Protein AF-A0AAU8J925-F1 (afdb_monomer)

pLDDT: mean 73.82, std 11.72, range [41.16, 91.88]

Radius of gyration: 17.24 Å; Cα contacts (8 Å, |Δi|>4): 30; chains: 1; bounding box: 30×29×45 Å

Sequence (78 aa):
MCLPPLPGDPEDAIANAVIFDGVCQIRLDDLLVSTRHASLSLVGWRIFGSLVRSILVRTGPSEVAMREAFHFRETGFL

Foldseek 3Di:
DWAADDPPDDPPDLIDDDDDPDDPDDDLVRPPPSPCPDDADPVRVVVVVVVVVVVVVPCDPSNVSVVVVVVCVVVVPD

Secondary structure (DSSP, 8-state):
-EEPPPTTS-TT---EE---SS-----GGGSTT-----PPPHHHHHHHHHHHHHHHTT--HHHHHHHHHHHHHHHS--

Solvent-accessible surface area (backbone atoms only — not comparable to full-atom values): 5105 Å² total; per-residue (Å²): 96,77,43,69,65,56,96,87,56,63,94,81,53,66,53,41,80,56,78,70,97,63,87,86,79,72,56,62,91,73,42,97,75,54,74,76,87,68,85,70,50,78,66,48,48,53,54,49,52,51,52,50,50,60,56,62,69,62,62,44,75,64,58,49,54,38,54,51,58,51,55,51,61,71,64,67,77,114

Structure (mmCIF, N/CA/C/O backbone):
data_AF-A0AAU8J925-F1
#
_entry.id   AF-A0AAU8J925-F1
#
loop_
_atom_site.group_PDB
_atom_site.id
_atom_site.type_symbol
_atom_site.label_atom_id
_atom_site.label_alt_id
_atom_site.label_comp_id
_atom_site.label_asym_id
_atom_site.label_entity_id
_atom_site.label_seq_id
_atom_site.pdbx_PDB_ins_code
_atom_site.Cartn_x
_atom_site.Cartn_y
_atom_site.Cartn_z
_atom_site.occupancy
_atom_site.B_iso_or_equiv
_atom_site.auth_seq_id
_atom_site.auth_comp_id
_atom_site.auth_asym_id
_atom_site.auth_atom_id
_atom_site.pdbx_PDB_model_num
ATOM 1 N N . MET A 1 1 ? -3.983 -4.741 -9.011 1.00 63.78 1 MET A N 1
ATOM 2 C CA . MET A 1 1 ? -2.978 -4.144 -8.093 1.00 63.78 1 MET A CA 1
ATOM 3 C C . MET A 1 1 ? -1.678 -4.015 -8.865 1.00 63.78 1 MET A C 1
ATOM 5 O O . MET A 1 1 ? -1.442 -4.866 -9.712 1.00 63.78 1 MET A O 1
ATOM 9 N N . CYS A 1 2 ? -0.873 -2.978 -8.635 1.00 71.31 2 CYS A N 1
ATOM 10 C CA . CYS A 1 2 ? 0.329 -2.731 -9.436 1.00 71.31 2 CYS A CA 1
ATOM 11 C C . CYS A 1 2 ? 1.567 -2.720 -8.542 1.00 71.31 2 CYS A C 1
ATOM 13 O O . CYS A 1 2 ? 1.529 -2.165 -7.442 1.00 71.31 2 CYS A O 1
ATOM 15 N N . LEU A 1 3 ? 2.633 -3.357 -9.009 1.00 81.75 3 LEU A N 1
ATOM 16 C CA . LEU A 1 3 ? 3.938 -3.365 -8.363 1.00 81.75 3 LEU A CA 1
ATOM 17 C C . LEU A 1 3 ? 4.902 -2.495 -9.178 1.00 81.75 3 LEU A C 1
ATOM 19 O O . LEU A 1 3 ? 4.742 -2.397 -10.397 1.00 81.75 3 LEU A O 1
ATOM 23 N N . PRO A 1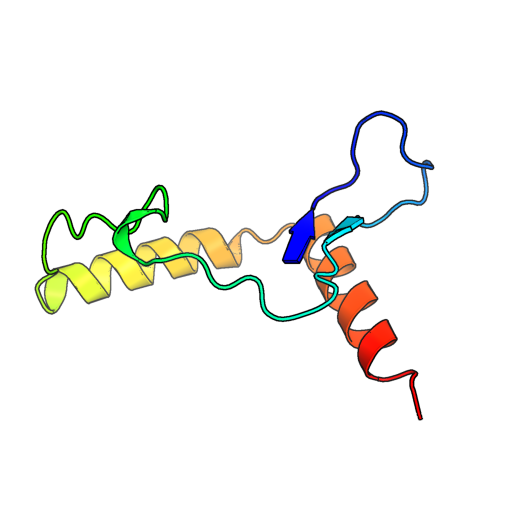 4 ? 5.900 -1.867 -8.537 1.00 83.31 4 PRO A N 1
ATOM 24 C CA . PRO A 1 4 ? 6.966 -1.194 -9.267 1.00 83.31 4 PRO A CA 1
ATOM 25 C C . PRO A 1 4 ? 7.769 -2.196 -10.121 1.00 83.31 4 PRO A C 1
ATOM 27 O O . PRO A 1 4 ? 7.618 -3.414 -9.948 1.00 83.31 4 PRO A O 1
ATOM 30 N N . PRO A 1 5 ? 8.637 -1.702 -11.020 1.00 88.19 5 PRO A N 1
ATOM 31 C CA . PRO A 1 5 ? 9.611 -2.541 -11.709 1.00 88.19 5 PRO A CA 1
ATOM 32 C C . PRO A 1 5 ? 10.460 -3.325 -10.702 1.00 88.19 5 PRO A C 1
ATOM 34 O O . PRO A 1 5 ? 10.912 -2.781 -9.687 1.00 88.19 5 PRO A O 1
ATOM 37 N N . LEU A 1 6 ? 10.628 -4.615 -10.958 1.00 88.81 6 LEU A N 1
ATOM 38 C CA . LEU A 1 6 ? 11.359 -5.560 -10.126 1.00 88.81 6 LEU A CA 1
ATOM 39 C C . LEU A 1 6 ? 12.773 -5.790 -10.688 1.00 88.81 6 LEU A C 1
ATOM 41 O O . LEU A 1 6 ? 13.027 -5.550 -11.870 1.00 88.81 6 LEU A O 1
ATOM 45 N N . PRO A 1 7 ? 13.726 -6.267 -9.865 1.00 90.81 7 PRO A N 1
ATOM 46 C CA . PRO A 1 7 ? 15.055 -6.617 -10.355 1.00 90.81 7 PRO A CA 1
ATOM 47 C C . PRO A 1 7 ? 14.980 -7.674 -11.467 1.00 90.81 7 PRO A C 1
ATOM 49 O O . PRO A 1 7 ? 14.487 -8.777 -11.236 1.00 90.81 7 PRO A O 1
ATOM 52 N N . GLY A 1 8 ? 15.505 -7.345 -12.650 1.00 90.44 8 GLY A N 1
ATOM 53 C CA . GLY A 1 8 ? 15.496 -8.224 -13.826 1.00 90.44 8 GLY A CA 1
ATOM 54 C C . GLY A 1 8 ? 14.413 -7.905 -14.860 1.00 90.44 8 GLY A C 1
ATOM 55 O O . GLY A 1 8 ? 14.411 -8.533 -15.918 1.00 90.44 8 GLY A O 1
ATOM 56 N N . ASP A 1 9 ? 13.541 -6.932 -14.592 1.00 90.44 9 ASP A N 1
ATOM 57 C CA . ASP A 1 9 ? 12.604 -6.429 -15.595 1.00 90.44 9 ASP A CA 1
ATOM 58 C C . ASP A 1 9 ? 13.333 -5.677 -16.729 1.00 90.44 9 ASP A C 1
ATOM 60 O O . ASP A 1 9 ? 14.431 -5.147 -16.519 1.00 90.44 9 ASP A O 1
ATOM 64 N N . PRO A 1 10 ? 12.729 -5.606 -17.931 1.00 90.81 10 PRO A N 1
ATOM 65 C CA . PRO A 1 10 ? 13.201 -4.743 -19.012 1.00 90.81 10 PRO A CA 1
ATOM 66 C C . PRO A 1 10 ? 13.389 -3.287 -18.557 1.00 90.81 10 PRO A C 1
ATOM 68 O O . PRO A 1 10 ? 12.625 -2.791 -17.732 1.00 90.81 10 PRO A O 1
ATOM 71 N N . GLU A 1 11 ? 14.375 -2.576 -19.116 1.00 87.38 11 GLU A N 1
ATOM 72 C CA . GLU A 1 11 ? 14.669 -1.181 -18.730 1.00 87.38 11 GLU A CA 1
ATOM 73 C C . GLU A 1 11 ? 13.504 -0.210 -18.995 1.00 87.38 11 GLU A C 1
ATOM 75 O O . GLU A 1 11 ? 13.415 0.842 -18.364 1.00 87.38 11 GLU A O 1
ATOM 80 N N . ASP A 1 12 ? 12.601 -0.562 -19.908 1.00 88.88 12 ASP A N 1
ATOM 81 C CA . ASP A 1 12 ? 11.394 0.190 -20.248 1.00 88.88 12 ASP A CA 1
ATOM 82 C C . ASP A 1 12 ? 10.153 -0.247 -19.447 1.00 88.88 12 ASP A C 1
ATOM 84 O O . ASP A 1 12 ? 9.063 0.300 -19.643 1.00 88.88 12 ASP A O 1
ATOM 88 N N . ALA A 1 13 ? 10.288 -1.204 -18.523 1.00 87.19 13 ALA A N 1
ATOM 89 C CA . ALA A 1 13 ? 9.188 -1.632 -17.672 1.00 87.19 13 ALA A CA 1
ATOM 90 C C . ALA A 1 13 ? 8.763 -0.495 -16.731 1.00 87.19 13 ALA A C 1
ATOM 92 O O . ALA A 1 13 ? 9.507 -0.061 -15.854 1.00 87.19 13 ALA A O 1
ATOM 93 N N . ILE A 1 14 ? 7.526 -0.023 -16.897 1.00 85.75 14 ILE A N 1
ATOM 94 C CA . ILE A 1 14 ? 6.959 1.056 -16.075 1.00 85.75 14 ILE A CA 1
ATOM 95 C C . ILE A 1 14 ? 6.417 0.500 -14.752 1.00 85.75 14 ILE A C 1
ATOM 97 O O . ILE A 1 14 ? 6.585 1.112 -13.697 1.00 85.75 14 ILE A O 1
ATOM 101 N N . ALA A 1 15 ? 5.743 -0.651 -14.804 1.00 85.50 15 ALA A N 1
ATOM 102 C CA . ALA A 1 15 ? 5.147 -1.317 -13.653 1.00 85.50 15 ALA A CA 1
ATOM 103 C C . ALA A 1 15 ? 4.704 -2.742 -13.999 1.00 85.50 15 ALA A C 1
ATOM 105 O O . ALA A 1 15 ? 4.403 -3.056 -15.152 1.00 85.50 15 ALA A O 1
ATOM 106 N N . ASN A 1 16 ? 4.557 -3.570 -12.969 1.00 83.19 16 ASN A N 1
ATOM 107 C CA . ASN A 1 16 ? 4.017 -4.918 -13.073 1.00 83.19 16 ASN A CA 1
ATOM 108 C C . ASN A 1 16 ? 2.542 -4.948 -12.676 1.00 83.19 16 ASN A C 1
ATOM 110 O O . ASN A 1 16 ? 2.148 -4.447 -11.619 1.00 83.19 16 ASN A O 1
ATOM 114 N N . ALA A 1 17 ? 1.718 -5.573 -13.513 1.00 81.81 17 ALA A N 1
ATOM 115 C CA . ALA A 1 17 ? 0.300 -5.762 -13.245 1.00 81.81 17 ALA A CA 1
ATOM 116 C C . ALA A 1 17 ? 0.076 -7.080 -12.497 1.00 81.81 17 ALA A C 1
ATOM 118 O O . ALA A 1 17 ? 0.345 -8.153 -13.033 1.00 81.81 17 ALA A O 1
ATOM 119 N N . VAL A 1 18 ? -0.471 -7.014 -11.285 1.00 76.44 18 VAL A N 1
ATOM 120 C CA . VAL A 1 18 ? -0.993 -8.199 -10.597 1.00 76.44 18 VAL A CA 1
ATOM 121 C C . VAL A 1 18 ? -2.436 -8.386 -11.044 1.00 76.44 18 VAL A C 1
ATOM 123 O O . VAL A 1 18 ? -3.340 -7.672 -10.586 1.00 76.44 18 VAL A O 1
ATOM 126 N N . ILE A 1 19 ? -2.617 -9.319 -11.976 1.00 74.94 19 ILE A N 1
ATOM 127 C CA . ILE A 1 19 ? -3.914 -9.743 -12.499 1.00 74.94 19 ILE A CA 1
ATOM 128 C C . ILE A 1 19 ? -4.321 -11.001 -11.738 1.00 74.94 19 ILE A C 1
ATOM 130 O O . ILE A 1 19 ? -3.595 -11.992 -11.731 1.00 74.94 19 ILE A O 1
ATOM 134 N N . PHE A 1 20 ? -5.478 -10.949 -11.085 1.00 71.25 20 PHE A N 1
ATOM 135 C CA . PHE A 1 20 ? -6.080 -12.124 -10.470 1.00 71.25 20 PHE A CA 1
ATOM 136 C C . PHE A 1 20 ? -7.027 -12.758 -11.485 1.00 71.25 20 PHE A C 1
ATOM 138 O O . PHE A 1 20 ? -7.949 -12.098 -11.961 1.00 71.25 20 PHE A O 1
ATOM 145 N N . ASP A 1 21 ? -6.799 -14.025 -11.819 1.00 70.56 21 ASP A N 1
ATOM 146 C CA . ASP A 1 21 ? -7.708 -14.805 -12.660 1.00 70.56 21 ASP A CA 1
ATOM 147 C C . ASP A 1 21 ? -8.882 -15.321 -11.810 1.00 70.56 21 ASP A C 1
ATOM 149 O O . ASP A 1 21 ? -8.923 -16.473 -11.380 1.00 70.56 21 ASP A O 1
ATOM 153 N N . GLY A 1 22 ? -9.789 -14.405 -11.453 1.00 67.25 22 GLY A N 1
ATOM 154 C CA . GLY A 1 22 ? -10.976 -14.682 -10.641 1.00 67.25 22 GLY A CA 1
ATOM 155 C C . GLY A 1 22 ? -11.037 -13.924 -9.310 1.00 67.25 22 GLY A C 1
ATOM 156 O O . GLY A 1 22 ? -10.296 -12.973 -9.054 1.00 67.25 22 GLY A O 1
ATOM 157 N N . VAL A 1 23 ? -11.975 -14.329 -8.447 1.00 65.31 23 VAL A N 1
ATOM 158 C CA . VAL A 1 23 ? -12.193 -13.699 -7.137 1.00 65.31 23 VAL A CA 1
ATOM 159 C C . VAL A 1 23 ? -11.175 -14.245 -6.139 1.00 65.31 23 VAL A C 1
ATOM 161 O O . VAL A 1 23 ? -11.323 -15.347 -5.617 1.00 65.31 23 VAL A O 1
ATOM 164 N N . CYS A 1 24 ? -10.149 -13.453 -5.832 1.00 63.34 24 CYS A N 1
ATOM 165 C CA . CYS A 1 24 ? -9.279 -13.716 -4.689 1.00 63.34 24 CYS A CA 1
ATOM 166 C C . CYS A 1 24 ? -10.025 -13.326 -3.402 1.00 63.34 24 CYS A C 1
ATOM 168 O O . CYS A 1 24 ? -9.967 -12.182 -2.948 1.00 63.34 24 CYS A O 1
ATOM 170 N N . GLN A 1 25 ? -10.804 -14.262 -2.857 1.00 63.66 25 GLN A N 1
ATOM 171 C CA . GLN A 1 25 ? -11.546 -14.063 -1.618 1.00 63.66 25 GLN A CA 1
ATOM 172 C C . GLN A 1 25 ? -10.689 -14.540 -0.445 1.00 63.66 25 GLN A C 1
ATOM 174 O O . GLN A 1 25 ? -10.565 -15.734 -0.189 1.00 63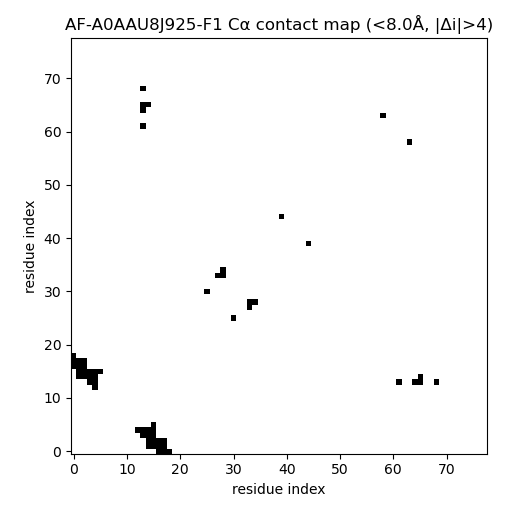.66 25 GLN A O 1
ATOM 179 N N . ILE A 1 26 ? -10.081 -13.599 0.268 1.00 70.88 26 ILE A N 1
ATOM 180 C CA . ILE A 1 26 ? -9.446 -13.880 1.554 1.00 70.88 26 ILE A CA 1
ATOM 181 C C . ILE A 1 26 ? -10.497 -13.726 2.652 1.00 70.88 26 ILE A C 1
ATOM 183 O O . ILE A 1 26 ? -11.303 -12.787 2.622 1.00 70.88 26 ILE A O 1
ATOM 187 N N . ARG A 1 27 ? -10.531 -14.645 3.622 1.00 64.50 27 ARG A N 1
ATOM 188 C CA . ARG A 1 27 ? -11.345 -14.415 4.819 1.00 64.50 27 ARG A CA 1
ATOM 189 C C . ARG A 1 27 ? -10.776 -13.196 5.528 1.00 64.50 27 ARG A C 1
ATOM 191 O O . ARG A 1 27 ? -9.563 -13.029 5.580 1.00 64.50 27 ARG A O 1
ATOM 198 N N . LEU A 1 28 ? -11.642 -12.358 6.096 1.00 63.12 28 LEU A N 1
ATOM 199 C CA . LEU A 1 28 ? -11.190 -11.207 6.879 1.00 63.12 28 LEU A CA 1
ATOM 200 C C . LEU A 1 28 ? -10.161 -11.641 7.928 1.00 63.12 28 LEU A C 1
ATOM 202 O O . LEU A 1 28 ? -9.102 -11.040 7.989 1.00 63.12 28 LEU A O 1
ATOM 206 N N . ASP A 1 29 ? -10.402 -12.742 8.638 1.00 70.38 29 ASP A N 1
ATOM 207 C CA . ASP A 1 29 ? -9.492 -13.290 9.657 1.00 70.38 29 ASP A CA 1
ATOM 208 C C . ASP A 1 29 ? -8.079 -13.633 9.134 1.00 70.38 29 ASP A C 1
ATOM 210 O O . ASP A 1 29 ? -7.125 -13.604 9.906 1.00 70.38 29 ASP A O 1
ATOM 214 N N . ASP A 1 30 ? -7.933 -13.910 7.833 1.00 67.94 30 ASP A N 1
ATOM 215 C CA . ASP A 1 30 ? -6.666 -14.303 7.198 1.00 67.94 30 ASP A CA 1
ATOM 216 C C . ASP A 1 30 ? -5.912 -13.106 6.586 1.00 67.94 30 ASP A C 1
ATOM 218 O O . ASP A 1 30 ? -4.764 -13.225 6.152 1.00 67.94 30 ASP A O 1
ATOM 222 N N . LEU A 1 31 ? -6.535 -11.925 6.538 1.00 71.94 31 LEU A N 1
ATOM 223 C CA . LEU A 1 31 ? -5.880 -10.710 6.070 1.00 71.94 31 LEU A CA 1
AT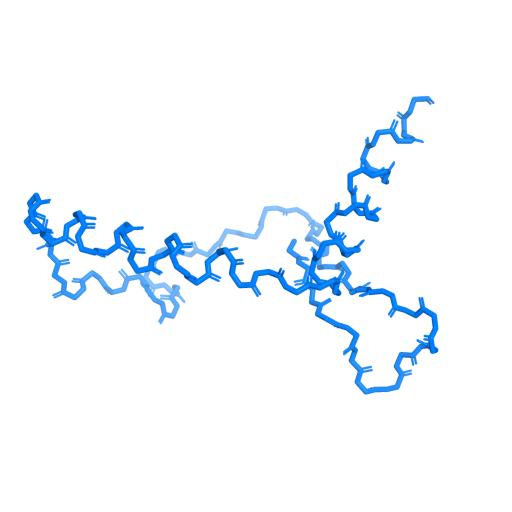OM 224 C C . LEU A 1 31 ? -4.885 -10.236 7.143 1.00 71.94 31 LEU A C 1
ATOM 226 O O . LEU A 1 31 ? -5.286 -9.863 8.239 1.00 71.94 31 LEU A O 1
ATOM 230 N N . LEU A 1 32 ? -3.596 -10.147 6.798 1.00 59.03 32 LEU A N 1
ATOM 231 C CA . LEU A 1 32 ? -2.482 -9.718 7.673 1.00 59.03 32 LEU A CA 1
ATOM 232 C C . LEU A 1 32 ? -2.651 -8.333 8.353 1.00 59.03 32 LEU A C 1
ATOM 234 O O . LEU A 1 32 ? -1.791 -7.919 9.125 1.00 59.03 32 LEU A O 1
ATOM 238 N N . VAL A 1 33 ? -3.746 -7.612 8.080 1.00 58.59 33 VAL A N 1
ATOM 239 C CA . VAL A 1 33 ? -4.080 -6.282 8.622 1.00 58.59 33 VAL A CA 1
ATOM 240 C C . VAL A 1 33 ? -5.560 -6.170 9.051 1.00 58.59 33 VAL A C 1
ATOM 242 O O . VAL A 1 33 ? -6.043 -5.071 9.322 1.00 58.59 33 VAL A O 1
ATOM 245 N N . SER A 1 34 ? -6.329 -7.265 9.094 1.00 56.78 34 SER A N 1
ATOM 246 C CA . SER A 1 34 ? -7.757 -7.210 9.472 1.00 56.78 34 SER A CA 1
ATOM 247 C C . SER A 1 34 ? -8.009 -7.047 10.960 1.00 56.78 34 SER A C 1
ATOM 249 O O . SER A 1 34 ? -9.140 -6.742 11.354 1.00 56.78 34 SER A O 1
ATOM 251 N N . THR A 1 35 ? -6.993 -7.237 11.800 1.00 61.25 35 THR A N 1
ATOM 252 C CA . THR A 1 35 ? -7.110 -6.979 13.229 1.00 61.25 35 THR A CA 1
ATOM 253 C C . THR A 1 35 ? -7.440 -5.512 13.446 1.00 61.25 35 THR A C 1
ATOM 255 O O . THR A 1 35 ? -6.599 -4.618 13.343 1.00 61.25 35 THR A O 1
ATOM 258 N N . ARG A 1 36 ? -8.705 -5.248 13.776 1.00 62.75 36 ARG A N 1
ATOM 259 C CA . ARG A 1 36 ? -9.165 -3.926 14.183 1.00 62.75 36 ARG A CA 1
ATOM 260 C C . ARG A 1 36 ? -8.581 -3.607 15.558 1.00 62.75 36 ARG A C 1
ATOM 262 O O . ARG A 1 36 ? -9.203 -3.887 16.575 1.00 62.75 36 ARG A O 1
ATOM 269 N N . HIS A 1 37 ? -7.390 -3.014 15.583 1.00 68.00 37 HIS A N 1
ATOM 270 C CA . HIS A 1 37 ? -6.693 -2.683 16.829 1.00 68.00 37 HIS A CA 1
ATOM 271 C C . HIS A 1 37 ? -7.455 -1.656 17.684 1.00 68.00 37 HIS 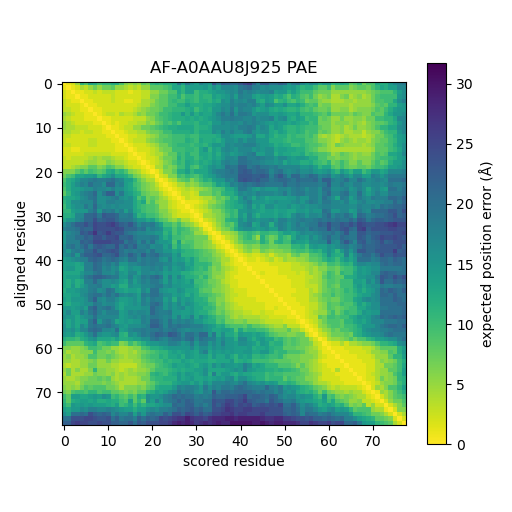A C 1
ATOM 273 O O . HIS A 1 37 ? -7.439 -1.748 18.907 1.00 68.00 37 HIS A O 1
ATOM 279 N N . ALA A 1 38 ? -8.149 -0.700 17.056 1.00 66.19 38 ALA A N 1
ATOM 280 C CA . ALA A 1 38 ? -9.041 0.243 17.729 1.00 66.19 38 ALA A CA 1
ATOM 281 C C . ALA A 1 38 ? -9.993 0.924 16.731 1.00 66.19 38 ALA A C 1
ATOM 283 O O . ALA A 1 38 ? -9.703 1.023 15.537 1.00 66.19 38 ALA A O 1
ATOM 284 N N . SER A 1 39 ? -11.119 1.443 17.227 1.00 74.81 39 SER A N 1
ATOM 285 C CA . SER A 1 39 ? -11.955 2.390 16.480 1.00 74.81 39 SER A CA 1
ATOM 286 C C . SER A 1 39 ? -11.424 3.807 16.685 1.00 74.81 39 SER A C 1
ATOM 288 O O . SER A 1 39 ? -11.234 4.240 17.820 1.00 74.81 39 SER A O 1
ATOM 290 N N . LEU A 1 40 ? -11.206 4.549 15.598 1.00 76.62 40 LEU A N 1
ATOM 291 C CA . LEU A 1 40 ? -10.831 5.959 15.689 1.00 76.62 40 LEU A CA 1
ATOM 292 C C . LEU A 1 40 ? -12.051 6.809 16.060 1.00 76.62 40 LEU A C 1
ATOM 294 O O . LEU A 1 40 ? -13.139 6.642 15.505 1.00 76.62 40 LEU A O 1
ATOM 298 N N . SER A 1 41 ? -11.852 7.761 16.972 1.00 85.81 41 SER A N 1
ATOM 299 C CA . SER A 1 41 ? -12.813 8.842 17.198 1.00 85.81 41 SER A CA 1
ATOM 300 C C . SER A 1 41 ? -12.932 9.721 15.947 1.00 85.81 41 SER A C 1
ATOM 302 O O . SER A 1 41 ? -12.096 9.660 15.044 1.00 85.81 41 SER A O 1
ATOM 304 N N . LEU A 1 42 ? -13.933 10.604 15.897 1.00 85.50 42 LEU A N 1
ATOM 305 C CA . LEU A 1 42 ? -14.078 11.567 14.797 1.00 85.50 42 LEU A CA 1
ATOM 306 C C . LEU A 1 42 ? -12.802 12.408 14.583 1.00 85.50 42 LEU A C 1
ATOM 308 O O . LEU A 1 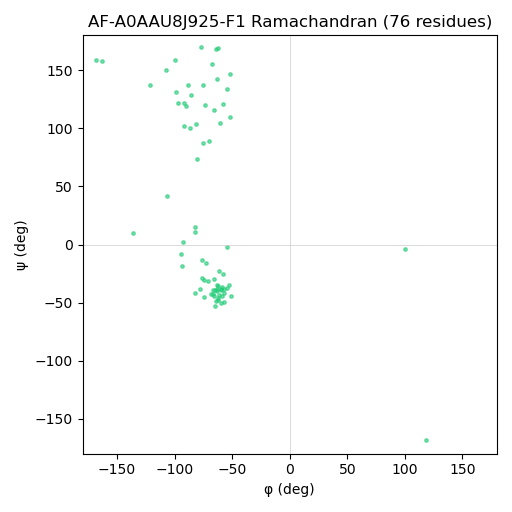42 ? -12.422 12.692 13.449 1.00 85.50 42 LEU A O 1
ATOM 312 N N . V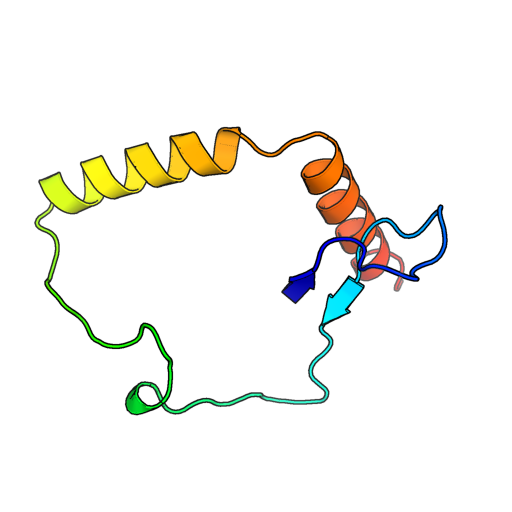AL A 1 43 ? -12.117 12.788 15.667 1.00 91.88 43 VAL A N 1
ATOM 313 C CA . VAL A 1 43 ? -10.826 13.495 15.602 1.00 91.88 43 VAL A CA 1
ATOM 314 C C . VAL A 1 43 ? -9.729 12.575 15.063 1.00 91.88 43 VAL A C 1
ATOM 316 O O . VAL A 1 43 ? -8.971 12.990 14.188 1.00 91.88 43 VAL A O 1
ATOM 319 N N . GLY A 1 44 ? -9.686 11.317 15.512 1.00 85.94 44 GLY A N 1
ATOM 320 C CA . GLY A 1 44 ? -8.749 10.313 15.004 1.00 85.94 44 GLY A CA 1
ATOM 321 C C . GLY A 1 44 ? -8.874 10.101 13.493 1.00 85.94 44 GLY A C 1
ATOM 322 O O . GLY A 1 44 ? -7.865 10.080 12.793 1.00 85.94 44 GLY A O 1
ATOM 323 N N . TRP A 1 45 ? -10.102 10.057 12.970 1.00 89.94 45 TRP A N 1
ATOM 324 C CA . TRP A 1 45 ? -10.354 9.975 11.529 1.00 89.94 45 TRP A CA 1
ATOM 325 C C . TRP A 1 45 ? -9.852 11.195 10.757 1.00 89.94 45 TRP A C 1
ATOM 327 O O . TRP A 1 45 ? -9.307 11.043 9.666 1.00 89.94 45 TRP A O 1
ATOM 337 N N . ARG A 1 46 ? -9.988 12.402 11.316 1.00 87.81 46 ARG A N 1
ATOM 338 C CA . ARG A 1 46 ? -9.471 13.627 10.682 1.00 87.81 46 ARG A CA 1
ATOM 339 C C . ARG A 1 46 ? -7.946 13.637 10.615 1.00 87.81 46 ARG A C 1
ATOM 341 O O . ARG A 1 46 ? -7.393 13.985 9.575 1.00 87.81 46 ARG A O 1
ATOM 348 N N . ILE A 1 47 ? -7.277 13.228 11.693 1.00 85.56 47 ILE A N 1
ATOM 349 C CA . ILE A 1 47 ? -5.811 13.124 11.737 1.00 85.56 47 ILE A CA 1
ATOM 350 C C . ILE A 1 47 ? -5.334 12.065 10.740 1.00 85.56 47 ILE A C 1
ATOM 352 O O . ILE A 1 47 ? -4.462 12.347 9.921 1.00 85.56 47 ILE A O 1
ATOM 356 N N . PHE A 1 48 ? -5.952 10.882 10.754 1.00 84.94 48 PHE A N 1
ATOM 357 C CA . PHE A 1 48 ? -5.644 9.810 9.811 1.00 84.94 48 PHE A CA 1
ATOM 358 C C . PHE A 1 48 ? -5.827 10.259 8.356 1.00 84.94 48 PHE A C 1
ATOM 360 O O . PHE A 1 48 ? -4.913 10.114 7.551 1.00 84.94 48 PHE A O 1
ATOM 367 N N . GLY A 1 49 ? -6.964 10.880 8.026 1.00 83.81 49 GLY A N 1
ATOM 368 C CA . GLY A 1 49 ? -7.221 11.399 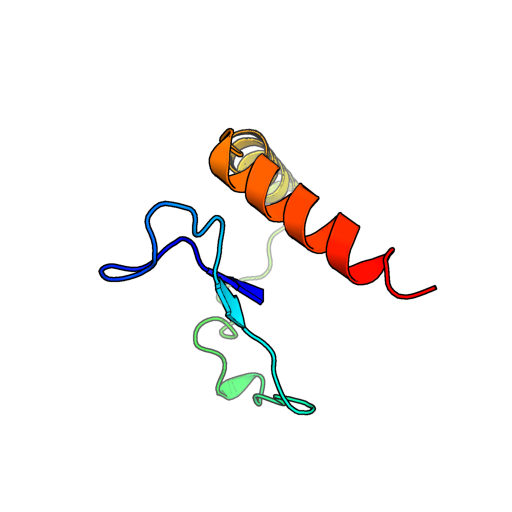6.682 1.00 83.81 49 GLY A CA 1
ATOM 369 C C . GLY A 1 49 ? -6.204 12.456 6.242 1.00 83.81 49 GLY A C 1
ATOM 370 O O . GLY A 1 49 ? -5.770 12.443 5.092 1.00 83.81 49 GLY A O 1
ATOM 371 N N . SER A 1 50 ? -5.772 13.331 7.156 1.00 83.50 50 SER A N 1
ATOM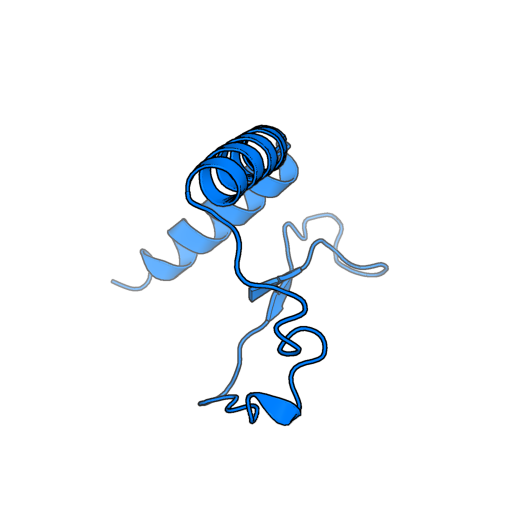 372 C CA . SER A 1 50 ? -4.711 14.311 6.890 1.00 83.50 50 SER A CA 1
ATOM 373 C C . SER A 1 50 ? -3.377 13.630 6.561 1.00 83.50 50 SER A C 1
ATOM 375 O O . SER A 1 50 ? -2.764 13.944 5.542 1.00 83.50 50 SER A O 1
ATOM 377 N N . LEU A 1 51 ? -2.970 12.636 7.360 1.00 81.75 51 LEU A N 1
ATOM 378 C CA . LEU A 1 51 ? -1.742 11.864 7.134 1.00 81.75 51 LEU A CA 1
ATOM 379 C C . LEU A 1 51 ? -1.779 11.103 5.805 1.00 81.75 51 LEU A C 1
ATOM 381 O O . LEU A 1 51 ? -0.825 11.167 5.031 1.00 81.75 51 LEU A O 1
ATOM 385 N N . VAL A 1 52 ? -2.895 10.433 5.509 1.00 81.31 52 VAL A N 1
ATOM 386 C CA . VAL A 1 52 ? -3.100 9.730 4.236 1.00 81.31 52 VAL A CA 1
ATOM 387 C C . VAL A 1 52 ? -2.993 10.702 3.066 1.00 81.31 52 VAL A C 1
ATOM 389 O O . VAL A 1 52 ? -2.295 10.409 2.100 1.00 81.31 52 VAL A O 1
ATOM 392 N N . ARG A 1 53 ? -3.606 11.887 3.157 1.00 77.56 53 ARG A N 1
ATOM 393 C CA . ARG A 1 53 ? -3.499 12.915 2.115 1.00 77.56 53 ARG A CA 1
ATOM 394 C C . ARG A 1 53 ? -2.056 13.377 1.919 1.00 77.56 53 ARG A C 1
ATOM 396 O O . ARG A 1 53 ? -1.621 13.490 0.781 1.00 77.56 53 ARG A O 1
ATOM 403 N N . SER A 1 54 ? -1.305 13.606 2.994 1.00 72.50 54 SER A N 1
ATOM 404 C CA . SER A 1 54 ? 0.113 13.974 2.901 1.00 72.50 54 SER A CA 1
ATOM 405 C C . SER A 1 54 ? 0.966 12.887 2.245 1.00 72.50 54 SER A C 1
ATOM 407 O O . SER A 1 54 ? 1.893 13.212 1.511 1.00 72.50 54 SER A O 1
ATOM 409 N N . ILE A 1 55 ? 0.660 11.609 2.480 1.00 69.62 55 ILE A N 1
ATOM 410 C CA . ILE A 1 55 ? 1.372 10.485 1.858 1.00 69.62 55 ILE A CA 1
ATOM 411 C C . ILE A 1 55 ? 0.974 10.342 0.385 1.00 69.62 55 ILE A C 1
ATOM 413 O O . ILE A 1 55 ? 1.849 10.238 -0.466 1.00 69.62 55 ILE A O 1
ATOM 417 N N . LEU A 1 56 ? -0.321 10.411 0.068 1.00 65.50 56 LEU A N 1
ATOM 418 C CA . LEU A 1 56 ? -0.827 10.323 -1.307 1.00 65.50 56 LEU A CA 1
ATOM 419 C C . LEU A 1 56 ? -0.387 11.504 -2.182 1.00 65.50 56 LEU A C 1
ATOM 421 O O . LEU A 1 56 ? -0.219 11.347 -3.380 1.00 65.50 56 LEU A O 1
ATOM 425 N N . VAL A 1 57 ? -0.172 12.693 -1.613 1.00 60.91 57 VAL A N 1
ATOM 426 C CA . VAL A 1 57 ? 0.353 13.850 -2.366 1.00 60.91 57 VAL A CA 1
ATOM 427 C C . VAL A 1 57 ? 1.844 13.687 -2.705 1.00 60.91 57 VAL A C 1
ATOM 429 O O . VAL A 1 57 ? 2.342 14.370 -3.593 1.00 60.91 57 VAL A O 1
ATOM 432 N N . ARG A 1 58 ? 2.565 12.756 -2.061 1.00 59.81 58 ARG A N 1
ATOM 433 C CA . ARG A 1 58 ? 3.968 12.439 -2.388 1.00 59.81 58 ARG A CA 1
ATOM 434 C C . ARG A 1 58 ? 4.124 11.472 -3.566 1.00 59.81 58 ARG A C 1
ATOM 436 O O . ARG A 1 58 ? 5.239 11.002 -3.787 1.00 59.81 58 ARG A O 1
ATOM 443 N N . THR A 1 59 ? 3.056 11.186 -4.311 1.00 67.31 59 THR A N 1
ATOM 444 C CA . THR A 1 59 ? 3.120 10.415 -5.558 1.00 67.31 59 THR A CA 1
ATOM 445 C C . THR A 1 59 ? 4.165 11.026 -6.489 1.00 67.31 59 THR A C 1
ATOM 447 O O . THR A 1 59 ? 4.013 12.140 -6.988 1.00 67.31 59 THR A O 1
ATOM 450 N N . GLY A 1 60 ? 5.272 10.304 -6.665 1.00 72.56 60 GLY A N 1
ATOM 451 C CA . GLY A 1 60 ? 6.381 10.721 -7.516 1.00 72.56 60 GLY A CA 1
ATOM 452 C C . GLY A 1 60 ? 6.070 10.519 -9.002 1.00 72.56 60 GLY A C 1
ATOM 453 O O . GLY A 1 60 ? 5.100 9.837 -9.340 1.00 72.56 60 GLY A O 1
ATOM 454 N N . PRO A 1 61 ? 6.914 11.047 -9.908 1.00 76.81 61 PRO A N 1
ATOM 455 C CA . PRO A 1 61 ? 6.717 10.921 -11.355 1.00 76.81 61 PRO A CA 1
ATOM 456 C C . PRO A 1 61 ? 6.523 9.474 -11.833 1.00 76.81 61 PRO A C 1
ATOM 458 O O . PRO A 1 61 ? 5.726 9.225 -12.730 1.00 76.81 61 PRO A O 1
ATOM 461 N N . SER A 1 62 ? 7.194 8.509 -11.196 1.00 75.00 62 SER A N 1
ATOM 462 C CA . SER A 1 62 ? 7.049 7.079 -11.492 1.00 75.00 62 SER A CA 1
ATOM 463 C C . SER A 1 62 ? 5.664 6.526 -11.144 1.00 75.00 62 SER A C 1
ATOM 465 O O . SER A 1 62 ? 5.103 5.735 -11.896 1.00 75.00 62 SER A O 1
ATOM 467 N N . GLU A 1 63 ? 5.078 6.957 -10.027 1.00 74.88 63 GLU A N 1
ATOM 468 C CA . GLU A 1 63 ? 3.747 6.517 -9.609 1.00 74.88 63 GLU A CA 1
ATOM 469 C C . GLU A 1 63 ? 2.648 7.171 -10.470 1.00 74.88 63 GLU A C 1
ATOM 471 O O . GLU A 1 63 ? 1.626 6.539 -10.740 1.00 74.88 63 GLU A O 1
ATOM 476 N N . VAL A 1 64 ? 2.880 8.393 -10.971 1.00 79.50 64 VAL A N 1
ATOM 477 C CA . VAL A 1 64 ? 2.019 9.034 -11.983 1.00 79.50 64 VAL A CA 1
ATOM 478 C C . VAL A 1 64 ? 2.071 8.264 -13.304 1.00 79.50 64 VAL A C 1
ATOM 480 O O . VAL A 1 64 ? 1.024 7.836 -13.788 1.00 79.50 64 VAL A O 1
ATOM 483 N N . ALA A 1 65 ? 3.272 8.006 -13.833 1.00 80.44 65 ALA A N 1
ATOM 484 C CA . ALA A 1 65 ? 3.461 7.258 -15.079 1.00 80.44 65 ALA A CA 1
ATOM 485 C C . ALA A 1 65 ? 2.824 5.860 -15.015 1.00 80.44 65 ALA A C 1
ATOM 487 O O . ALA A 1 65 ? 2.185 5.412 -15.967 1.00 80.44 65 ALA A O 1
ATOM 488 N N . MET A 1 66 ? 2.920 5.194 -13.859 1.00 79.12 66 MET A N 1
ATOM 489 C CA . MET A 1 66 ? 2.237 3.927 -13.614 1.00 79.12 66 MET A CA 1
ATOM 490 C C . MET A 1 66 ? 0.712 4.065 -13.744 1.00 79.12 66 MET A C 1
ATOM 492 O O . MET A 1 66 ? 0.089 3.284 -14.461 1.00 79.12 66 MET A O 1
ATOM 496 N N . ARG A 1 67 ? 0.089 5.049 -13.081 1.00 73.50 67 ARG A N 1
ATOM 497 C CA . ARG A 1 67 ? -1.375 5.250 -13.128 1.00 73.50 67 ARG A CA 1
ATOM 498 C C . ARG A 1 67 ? -1.873 5.578 -14.536 1.00 73.50 67 ARG A C 1
ATOM 500 O O . ARG A 1 67 ? -2.917 5.067 -14.938 1.00 73.50 67 ARG A O 1
ATOM 507 N N . GLU A 1 68 ? -1.129 6.389 -15.281 1.00 80.81 68 GLU A N 1
ATOM 508 C CA . GLU A 1 68 ? -1.458 6.746 -16.665 1.00 80.81 68 GLU A CA 1
ATOM 509 C C . GLU A 1 68 ? -1.377 5.535 -17.605 1.00 80.81 68 GLU A C 1
ATOM 511 O O . GLU A 1 68 ? -2.310 5.294 -18.376 1.00 80.81 68 GLU A O 1
ATOM 516 N N . ALA A 1 69 ? -0.324 4.718 -17.489 1.00 77.75 69 ALA A N 1
ATOM 517 C CA . ALA A 1 69 ? -0.152 3.513 -18.302 1.00 77.75 69 ALA A CA 1
ATOM 518 C C . ALA A 1 69 ? -1.311 2.510 -18.131 1.00 77.75 69 ALA A C 1
ATOM 520 O O . ALA A 1 69 ? -1.745 1.881 -19.099 1.00 77.75 69 ALA A O 1
ATOM 521 N N . PHE A 1 70 ? -1.852 2.379 -16.915 1.00 70.06 70 PHE A N 1
ATOM 522 C CA . PHE A 1 70 ? -2.995 1.501 -16.649 1.00 70.06 70 PHE A CA 1
ATOM 523 C C . PHE A 1 70 ? -4.338 2.101 -17.091 1.00 70.06 70 PHE A C 1
ATOM 525 O O . PHE A 1 70 ? -5.146 1.373 -17.668 1.00 70.06 70 PHE A O 1
ATOM 532 N N . HIS A 1 71 ? -4.558 3.412 -16.920 1.00 67.12 71 HIS A N 1
ATOM 533 C CA . HIS A 1 71 ? -5.762 4.086 -17.432 1.00 67.12 71 HIS A CA 1
ATOM 534 C C . HIS A 1 71 ? -5.897 3.965 -18.956 1.00 67.12 71 HIS A C 1
ATOM 536 O O . HIS A 1 71 ? -6.998 3.749 -19.469 1.00 67.12 71 HIS A O 1
ATOM 542 N N . PHE A 1 72 ? -4.781 4.066 -19.682 1.00 58.69 72 PHE A N 1
ATOM 543 C CA . PHE A 1 72 ? -4.759 3.886 -21.132 1.00 58.69 72 PHE A CA 1
ATOM 544 C C . PHE A 1 72 ? -5.135 2.453 -21.540 1.00 58.69 72 PHE A C 1
ATOM 546 O O . PHE A 1 72 ? -5.884 2.246 -22.492 1.00 58.69 72 PHE A O 1
ATOM 553 N N . ARG A 1 73 ? -4.673 1.446 -20.790 1.00 58.12 73 ARG A N 1
ATOM 554 C CA . ARG A 1 73 ? -4.937 0.033 -21.100 1.00 58.12 73 ARG A CA 1
ATOM 555 C C . ARG A 1 73 ? -6.393 -0.381 -20.854 1.00 58.12 73 ARG A C 1
ATOM 557 O O . ARG A 1 73 ? -6.890 -1.241 -21.573 1.00 58.12 73 ARG A O 1
ATOM 564 N N . GLU A 1 74 ? -7.076 0.225 -19.881 1.00 55.81 74 GLU A N 1
ATOM 565 C CA . GLU A 1 74 ? -8.511 -0.011 -19.632 1.00 55.81 74 GLU A CA 1
ATOM 566 C C . GLU A 1 74 ? -9.428 0.700 -20.643 1.00 55.81 74 GLU A C 1
ATOM 568 O O . GLU A 1 74 ? -10.520 0.216 -20.927 1.00 55.81 74 GLU A O 1
ATOM 573 N N . THR A 1 75 ? -8.993 1.830 -21.209 1.00 56.50 75 THR A N 1
ATOM 574 C CA . THR A 1 75 ? -9.783 2.617 -22.177 1.00 56.50 75 THR A CA 1
ATOM 575 C C . THR A 1 75 ? -9.495 2.271 -23.641 1.00 56.50 75 THR A C 1
ATOM 577 O O . THR A 1 75 ? -10.328 2.549 -24.497 1.00 56.50 75 THR A O 1
ATOM 580 N N . GLY A 1 76 ? -8.368 1.617 -23.937 1.00 49.56 76 GLY A N 1
ATOM 581 C CA . GLY A 1 76 ? -7.997 1.130 -25.274 1.00 49.56 76 GLY A CA 1
ATOM 582 C C . GLY A 1 76 ? -8.619 -0.212 -25.686 1.00 49.56 76 GLY A C 1
ATOM 583 O O . GLY A 1 76 ? -8.140 -0.832 -26.630 1.00 49.56 76 GLY A O 1
ATOM 584 N N . PHE A 1 77 ? -9.648 -0.678 -24.972 1.00 44.81 77 PHE A N 1
ATOM 585 C CA . PHE A 1 77 ? -10.446 -1.869 -25.299 1.00 44.81 77 PHE A CA 1
ATOM 586 C C . PHE A 1 77 ? -11.852 -1.485 -25.818 1.00 44.81 77 PHE A C 1
ATOM 588 O O . PHE A 1 77 ? -12.855 -2.101 -25.453 1.00 44.81 77 PHE A O 1
ATOM 595 N N . LEU A 1 78 ? -11.914 -0.449 -26.664 1.00 41.16 78 LEU A N 1
ATOM 596 C CA . LEU A 1 78 ? -13.003 -0.176 -27.611 1.00 41.16 78 LEU A CA 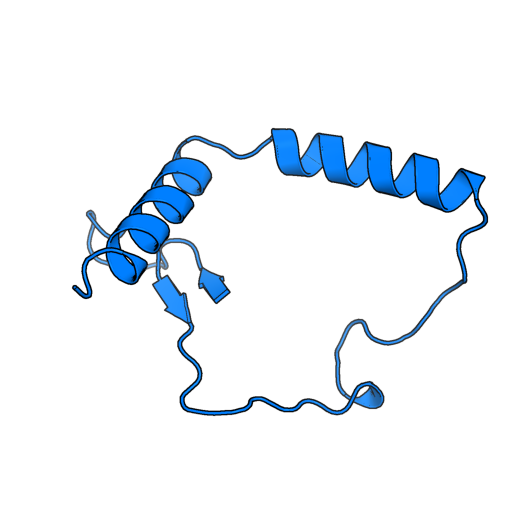1
ATOM 597 C C . LEU A 1 78 ? -12.422 -0.027 -29.017 1.00 41.16 78 LEU A C 1
ATOM 599 O O . LEU A 1 78 ? -11.418 0.707 -29.153 1.00 41.16 78 LEU A O 1
#

Mean predicted aligned error: 11.94 Å

Organism: NCBI:txid2792601